Protein AF-A0A956ZSK6-F1 (afdb_monomer_lite)

Structure (mmCIF, N/CA/C/O backbone):
data_AF-A0A956ZSK6-F1
#
_entry.id   AF-A0A956ZSK6-F1
#
loop_
_atom_site.group_PDB
_atom_site.id
_atom_site.type_symbol
_atom_site.label_atom_id
_atom_site.label_alt_id
_atom_site.label_comp_id
_atom_site.label_asym_id
_atom_site.label_entity_id
_atom_site.label_seq_id
_atom_site.pdbx_PDB_ins_code
_atom_site.Cartn_x
_atom_site.Cartn_y
_atom_site.Cartn_z
_atom_site.occupancy
_atom_site.B_iso_or_equiv
_atom_site.auth_seq_id
_atom_site.auth_comp_id
_atom_site.auth_asym_id
_atom_site.auth_atom_id
_atom_site.pdbx_PDB_model_num
ATOM 1 N N . MET A 1 1 ? -21.007 -4.095 4.376 1.00 46.09 1 MET A N 1
ATOM 2 C CA . MET A 1 1 ? -19.934 -5.036 4.744 1.00 46.09 1 MET A CA 1
ATOM 3 C C . MET A 1 1 ? -18.658 -4.260 4.517 1.00 46.09 1 MET A C 1
ATOM 5 O O . MET A 1 1 ? -18.627 -3.547 3.526 1.00 46.09 1 MET A O 1
ATOM 9 N N . SER A 1 2 ? -17.728 -4.250 5.466 1.00 58.22 2 SER A N 1
ATOM 10 C CA . SER A 1 2 ? -16.430 -3.616 5.225 1.00 58.22 2 SER A CA 1
ATOM 11 C C . SER A 1 2 ? -15.690 -4.496 4.225 1.00 58.22 2 SER A C 1
ATOM 13 O O . SER A 1 2 ? -15.622 -5.701 4.458 1.00 58.22 2 SER A O 1
ATOM 15 N N . GLU A 1 3 ? -15.251 -3.926 3.108 1.00 74.19 3 GLU A N 1
ATOM 16 C CA . GLU A 1 3 ? -14.358 -4.608 2.168 1.00 74.19 3 GLU A CA 1
ATOM 17 C C . GLU A 1 3 ? -13.053 -4.915 2.903 1.00 74.19 3 GLU A C 1
ATOM 19 O O . GLU A 1 3 ? -12.548 -4.067 3.646 1.00 74.19 3 GLU A O 1
ATOM 24 N N . SER A 1 4 ? -12.553 -6.142 2.770 1.00 87.25 4 SER A N 1
ATOM 25 C CA . SER A 1 4 ? -11.259 -6.500 3.349 1.00 87.25 4 SER A CA 1
ATOM 26 C C . SER A 1 4 ? -10.135 -5.793 2.595 1.00 87.25 4 SER A C 1
ATOM 28 O O . SER A 1 4 ? -10.240 -5.556 1.393 1.00 87.25 4 SER A O 1
ATOM 30 N N . LEU A 1 5 ? -9.020 -5.518 3.273 1.00 89.31 5 LEU A N 1
ATOM 31 C CA . LEU A 1 5 ? -7.831 -4.892 2.686 1.00 89.31 5 LEU A CA 1
ATOM 32 C C . LEU A 1 5 ? -7.402 -5.576 1.381 1.00 89.31 5 LEU A C 1
ATOM 34 O O . LEU A 1 5 ? -7.081 -4.910 0.402 1.00 89.31 5 LEU A O 1
ATOM 38 N N . ARG A 1 6 ? -7.464 -6.911 1.349 1.00 91.38 6 ARG A N 1
ATOM 39 C CA . ARG A 1 6 ? -7.175 -7.699 0.150 1.00 91.38 6 ARG A CA 1
ATOM 40 C C . ARG A 1 6 ? -8.088 -7.353 -1.026 1.00 91.38 6 ARG A C 1
ATOM 42 O O . ARG A 1 6 ? -7.577 -7.172 -2.121 1.00 91.38 6 ARG A O 1
ATOM 49 N N . GLU A 1 7 ? -9.397 -7.246 -0.806 1.00 92.44 7 GLU A N 1
ATOM 50 C CA . GLU A 1 7 ? -10.357 -6.932 -1.874 1.00 92.44 7 GLU A CA 1
ATOM 51 C C . GLU A 1 7 ? -10.100 -5.533 -2.448 1.00 92.44 7 GLU A C 1
ATOM 53 O O . GLU A 1 7 ? -10.178 -5.337 -3.658 1.00 92.44 7 GLU A O 1
ATOM 58 N N . ILE A 1 8 ? -9.736 -4.576 -1.587 1.00 93.44 8 ILE A N 1
ATOM 59 C CA . ILE A 1 8 ? -9.376 -3.213 -1.996 1.00 93.44 8 ILE A CA 1
ATOM 60 C C . ILE A 1 8 ? -8.119 -3.237 -2.874 1.00 93.44 8 ILE A C 1
ATOM 62 O O . ILE A 1 8 ? -8.111 -2.643 -3.948 1.00 93.44 8 ILE A O 1
ATOM 66 N N . VAL A 1 9 ? -7.075 -3.953 -2.449 1.00 94.25 9 VAL A N 1
ATOM 67 C CA . VAL A 1 9 ? -5.827 -4.082 -3.217 1.00 94.25 9 VAL A CA 1
ATOM 68 C C . VAL A 1 9 ? -6.060 -4.806 -4.545 1.00 94.25 9 VAL A C 1
ATOM 70 O O . VAL A 1 9 ? -5.620 -4.314 -5.578 1.00 94.25 9 VAL A O 1
ATOM 73 N N . GLU A 1 10 ? -6.792 -5.924 -4.545 1.00 94.75 10 GLU A N 1
ATOM 74 C CA . GLU A 1 10 ? -7.160 -6.665 -5.762 1.00 94.75 10 GLU A CA 1
ATOM 75 C C . GLU A 1 10 ? -7.941 -5.786 -6.747 1.00 94.75 10 GLU A C 1
ATOM 77 O O . GLU A 1 10 ? -7.781 -5.929 -7.957 1.00 94.75 10 GLU A O 1
ATOM 82 N N . HIS A 1 11 ? -8.772 -4.868 -6.246 1.00 95.12 11 HIS A N 1
ATOM 83 C CA . HIS A 1 11 ? -9.507 -3.928 -7.083 1.00 95.12 11 HIS A CA 1
ATOM 84 C C . HIS A 1 11 ? -8.611 -2.835 -7.676 1.00 95.12 11 HIS A C 1
ATOM 86 O O . HIS A 1 11 ? -8.722 -2.548 -8.866 1.00 95.12 11 HIS A O 1
ATOM 92 N N . VAL A 1 12 ? -7.736 -2.237 -6.864 1.00 95.88 12 VAL A N 1
ATOM 93 C CA . VAL A 1 12 ? -6.852 -1.140 -7.290 1.00 95.88 12 VAL A CA 1
ATOM 94 C C . VAL A 1 12 ? -5.790 -1.627 -8.275 1.00 95.88 12 VAL A C 1
ATOM 96 O O . VAL A 1 12 ? -5.570 -0.986 -9.294 1.00 95.88 12 VAL A O 1
ATOM 99 N N . PHE A 1 13 ? -5.190 -2.790 -8.016 1.00 95.06 13 PHE A N 1
ATOM 100 C CA . PHE A 1 13 ? -4.136 -3.370 -8.854 1.00 95.06 13 PHE A CA 1
ATOM 101 C C . PHE A 1 13 ? -4.674 -4.309 -9.943 1.00 95.06 13 PHE A C 1
ATOM 103 O O . PHE A 1 13 ? -3.922 -5.094 -10.517 1.00 95.06 13 PHE A O 1
ATOM 110 N N . ALA A 1 14 ? -5.979 -4.279 -10.234 1.00 94.81 14 ALA A N 1
ATOM 111 C CA . ALA A 1 14 ? -6.609 -5.237 -11.142 1.00 94.81 14 ALA A CA 1
ATOM 112 C C . ALA A 1 14 ? -5.971 -5.253 -12.542 1.00 94.81 14 ALA A C 1
ATOM 114 O O . ALA A 1 14 ? -5.882 -6.313 -13.162 1.00 94.81 14 ALA A O 1
ATOM 115 N N . GLU A 1 15 ? -5.538 -4.092 -13.040 1.00 93.19 15 GLU A N 1
ATOM 116 C CA . GLU A 1 15 ? -4.896 -3.969 -14.352 1.00 93.19 15 GLU A CA 1
ATOM 117 C C . GLU A 1 15 ? -3.478 -4.549 -14.340 1.00 93.19 15 GLU A C 1
ATOM 119 O O . GLU A 1 15 ? -3.164 -5.372 -15.198 1.00 93.19 15 GLU A O 1
ATOM 124 N N . GLN A 1 16 ? -2.667 -4.215 -13.332 1.00 93.56 16 GLN A N 1
ATOM 125 C CA . GLN A 1 16 ? -1.291 -4.708 -13.195 1.00 93.56 16 GLN A CA 1
ATOM 126 C C . GLN A 1 16 ? -1.256 -6.217 -12.918 1.00 93.56 16 GLN A C 1
ATOM 128 O O . GLN A 1 16 ? -0.461 -6.945 -13.503 1.00 93.56 16 GLN A O 1
ATOM 133 N N . ILE A 1 17 ? -2.185 -6.722 -12.100 1.00 94.00 17 ILE A N 1
ATOM 134 C CA . ILE A 1 17 ? -2.344 -8.163 -11.859 1.00 94.00 17 ILE A CA 1
ATOM 135 C C . ILE A 1 17 ? -2.747 -8.884 -13.150 1.00 94.00 17 ILE A C 1
ATOM 137 O O . ILE A 1 17 ? -2.263 -9.977 -13.432 1.00 94.00 17 ILE A O 1
ATOM 141 N N . ALA A 1 18 ? -3.634 -8.295 -13.959 1.00 93.81 18 ALA A N 1
ATOM 142 C CA . ALA A 1 18 ? -4.026 -8.889 -15.237 1.00 93.81 18 ALA A CA 1
ATOM 143 C C . ALA A 1 18 ? -2.895 -8.863 -16.282 1.00 93.81 18 ALA A C 1
ATOM 145 O O . ALA A 1 18 ? -2.898 -9.701 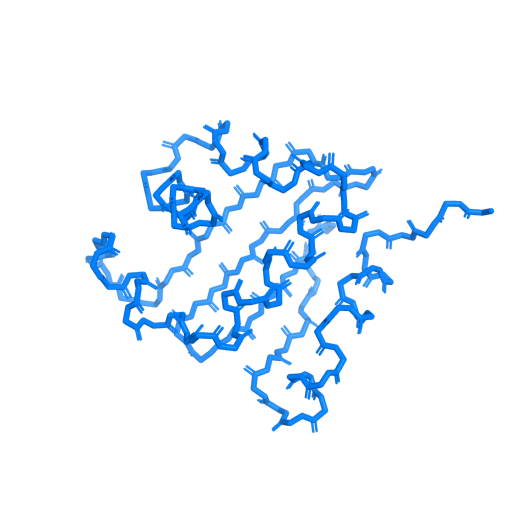-17.189 1.00 93.81 18 ALA A O 1
ATOM 146 N N . ALA A 1 19 ? -1.969 -7.911 -16.164 1.00 92.81 19 ALA A N 1
ATOM 147 C CA . ALA A 1 19 ? -0.778 -7.788 -16.995 1.00 92.81 19 ALA A CA 1
ATOM 148 C C . ALA A 1 19 ? 0.394 -8.679 -16.537 1.00 92.81 19 ALA A C 1
ATOM 150 O O . ALA A 1 19 ? 1.330 -8.850 -17.314 1.00 92.81 19 ALA A O 1
ATOM 151 N N . ASP A 1 20 ? 0.286 -9.322 -15.365 1.00 90.31 20 ASP A N 1
ATOM 152 C CA . ASP A 1 20 ? 1.353 -10.103 -14.708 1.00 90.31 20 ASP A CA 1
ATOM 153 C C . ASP A 1 20 ? 2.516 -9.232 -14.179 1.00 90.31 20 ASP A C 1
ATOM 155 O O . ASP A 1 20 ? 3.573 -9.760 -13.853 1.00 90.31 20 ASP A O 1
ATOM 159 N N . ASP A 1 21 ? 2.310 -7.913 -14.053 1.00 92.19 21 ASP A N 1
ATOM 160 C CA . ASP A 1 21 ? 3.305 -6.961 -13.524 1.00 92.19 21 ASP A CA 1
ATOM 161 C C . ASP A 1 21 ? 3.315 -6.929 -11.982 1.00 92.19 21 ASP A C 1
ATOM 163 O O . ASP A 1 21 ? 4.301 -6.558 -11.351 1.00 92.19 21 ASP A O 1
ATOM 167 N N . ILE A 1 22 ? 2.194 -7.307 -11.354 1.00 94.06 22 ILE A N 1
ATOM 168 C CA . ILE A 1 22 ? 2.045 -7.354 -9.895 1.00 94.06 22 ILE A CA 1
ATOM 169 C C . ILE A 1 22 ? 1.456 -8.695 -9.467 1.00 94.06 22 ILE A C 1
ATOM 171 O O . ILE A 1 22 ? 0.396 -9.110 -9.939 1.00 94.06 22 ILE A O 1
ATOM 175 N N . GLU A 1 23 ? 2.088 -9.329 -8.483 1.00 95.19 23 GLU A N 1
ATOM 176 C CA . GLU A 1 23 ? 1.566 -10.503 -7.788 1.00 95.19 23 GLU A CA 1
ATOM 177 C C . GLU A 1 23 ? 1.103 -10.140 -6.367 1.00 95.19 23 GLU A C 1
ATOM 179 O O . GLU A 1 23 ? 1.707 -9.322 -5.670 1.00 95.19 23 GLU A O 1
ATOM 184 N N . LEU A 1 24 ? 0.023 -10.782 -5.906 1.00 94.56 24 LEU A N 1
ATOM 185 C CA . LEU A 1 24 ? -0.443 -10.664 -4.526 1.00 94.56 24 LEU A CA 1
ATOM 186 C C . LEU A 1 24 ? -0.123 -11.918 -3.714 1.00 94.56 24 LEU A C 1
ATOM 188 O O . LEU A 1 24 ? -0.744 -12.973 -3.882 1.00 94.56 24 LEU A O 1
ATOM 192 N N . GLY A 1 25 ? 0.783 -11.767 -2.754 1.00 93.00 25 GLY A N 1
ATOM 193 C CA . GLY A 1 25 ? 1.094 -12.771 -1.746 1.00 93.00 25 GLY A CA 1
ATOM 194 C C . GLY A 1 25 ? 0.306 -12.559 -0.454 1.00 93.00 25 GLY A C 1
ATOM 195 O O . GLY A 1 25 ? -0.151 -11.463 -0.138 1.00 93.00 25 GLY A O 1
ATOM 196 N N . SER A 1 26 ? 0.153 -13.613 0.341 1.00 90.75 26 SER A N 1
ATOM 197 C CA . SER A 1 26 ? -0.227 -13.460 1.744 1.00 90.75 26 SER A CA 1
ATOM 198 C C . SER A 1 26 ? 0.551 -14.451 2.586 1.00 90.75 26 SER A C 1
ATOM 200 O O . SER A 1 26 ? 0.493 -15.655 2.332 1.00 90.75 26 SER A O 1
ATOM 202 N N . ASP A 1 27 ? 1.261 -13.937 3.583 1.00 86.44 27 ASP A N 1
ATOM 203 C CA . ASP A 1 27 ? 2.031 -14.731 4.530 1.00 86.44 27 ASP A CA 1
ATOM 204 C C . ASP A 1 27 ? 1.788 -14.214 5.947 1.00 86.44 27 ASP A C 1
ATOM 206 O O . ASP A 1 27 ? 1.597 -13.024 6.156 1.00 86.44 27 ASP A O 1
ATOM 210 N N . ALA A 1 28 ? 1.700 -15.118 6.924 1.00 83.38 28 ALA A N 1
ATOM 211 C CA . ALA A 1 28 ? 1.538 -14.788 8.347 1.00 83.38 28 ALA A CA 1
ATOM 212 C C . ALA A 1 28 ? 0.410 -13.786 8.731 1.00 83.38 28 ALA A C 1
ATOM 214 O O . ALA A 1 28 ? 0.404 -13.270 9.848 1.00 83.38 28 ALA A O 1
ATOM 215 N N . GLY A 1 29 ? -0.595 -13.570 7.871 1.00 83.00 29 GLY A N 1
ATOM 216 C CA . GLY A 1 29 ? -1.664 -12.580 8.092 1.00 83.00 29 GLY A CA 1
ATOM 217 C C . GLY A 1 29 ? -1.357 -11.182 7.544 1.00 83.00 29 GLY A C 1
ATOM 218 O O . GLY A 1 29 ? -2.101 -10.242 7.819 1.00 83.00 29 GLY A O 1
ATOM 219 N N . GLU A 1 30 ? -0.289 -11.059 6.768 1.00 92.19 30 GLU A N 1
ATOM 220 C CA . GLU A 1 30 ? 0.117 -9.875 6.023 1.00 92.19 30 GLU A CA 1
ATOM 221 C C . GLU A 1 30 ? -0.247 -10.059 4.544 1.00 92.19 30 GLU A C 1
ATOM 223 O O . GLU A 1 30 ? -0.354 -11.181 4.029 1.00 92.19 30 GLU A O 1
ATOM 228 N N . LEU A 1 31 ? -0.500 -8.945 3.866 1.00 94.75 31 LEU A N 1
ATOM 229 C CA . LEU A 1 31 ? -0.753 -8.887 2.434 1.00 94.75 31 LEU A CA 1
ATOM 230 C C . LEU A 1 31 ? 0.490 -8.321 1.755 1.00 94.75 31 LEU A C 1
ATOM 232 O O . LEU A 1 31 ? 0.997 -7.282 2.161 1.00 94.75 31 LEU A O 1
ATOM 236 N N . HIS A 1 32 ? 0.978 -9.010 0.735 1.00 95.31 32 HIS A N 1
ATOM 237 C CA . HIS A 1 32 ? 2.196 -8.657 0.022 1.00 95.31 32 HIS A CA 1
ATOM 238 C C . HIS A 1 32 ? 1.810 -8.244 -1.392 1.00 95.31 32 HIS A C 1
ATOM 240 O O . HIS A 1 32 ? 1.166 -9.018 -2.096 1.00 95.31 32 HIS A O 1
ATOM 246 N N . ILE A 1 33 ? 2.193 -7.037 -1.789 1.00 95.31 33 ILE A N 1
ATOM 247 C CA . ILE A 1 33 ? 2.108 -6.546 -3.163 1.00 95.31 33 ILE A CA 1
ATOM 248 C C . ILE A 1 33 ? 3.518 -6.653 -3.727 1.00 95.31 33 ILE A C 1
ATOM 250 O O . ILE A 1 33 ? 4.418 -5.981 -3.229 1.00 95.31 33 ILE A O 1
ATOM 254 N N . ILE A 1 34 ? 3.717 -7.547 -4.687 1.00 94.56 34 ILE A N 1
ATOM 255 C CA . ILE A 1 34 ? 5.028 -7.933 -5.207 1.00 94.56 34 ILE A CA 1
ATOM 256 C C . ILE A 1 34 ? 5.116 -7.421 -6.643 1.00 94.56 34 ILE A C 1
ATOM 258 O O . ILE A 1 34 ? 4.335 -7.861 -7.483 1.00 94.56 34 ILE A O 1
ATOM 262 N N . GLY A 1 35 ? 6.025 -6.483 -6.898 1.00 92.19 35 GLY A N 1
ATOM 263 C CA . GLY A 1 35 ? 6.435 -6.085 -8.247 1.00 92.19 35 GLY A CA 1
ATOM 264 C C . GLY A 1 35 ? 7.757 -6.739 -8.640 1.00 92.19 35 GLY A C 1
ATOM 265 O O . GLY A 1 35 ? 8.251 -7.611 -7.926 1.00 92.19 35 GLY A O 1
ATOM 266 N N . ASP A 1 36 ? 8.344 -6.298 -9.756 1.00 88.69 36 ASP A N 1
ATOM 267 C CA . ASP A 1 36 ? 9.576 -6.880 -10.306 1.00 88.69 36 ASP A CA 1
ATOM 268 C C . ASP A 1 36 ? 10.746 -6.916 -9.309 1.00 88.69 36 ASP A C 1
ATOM 270 O O . ASP A 1 36 ? 11.366 -7.961 -9.125 1.00 88.69 36 ASP A O 1
ATOM 274 N N . GLU A 1 37 ? 11.048 -5.783 -8.668 1.00 90.50 37 GLU A N 1
ATOM 275 C CA . GLU A 1 37 ? 12.227 -5.616 -7.792 1.00 90.50 37 GLU A CA 1
ATOM 276 C C . GLU A 1 37 ? 11.864 -5.038 -6.413 1.00 90.50 37 GLU A C 1
ATOM 278 O O . GLU A 1 37 ? 12.727 -4.615 -5.636 1.00 90.50 37 GLU A O 1
ATOM 283 N N . TRP A 1 38 ? 10.569 -4.990 -6.095 1.00 91.75 38 TRP A N 1
ATOM 284 C CA . TRP A 1 38 ? 10.061 -4.432 -4.849 1.00 91.75 38 TRP A CA 1
ATOM 285 C C . TRP A 1 38 ? 8.882 -5.231 -4.303 1.00 91.75 38 TRP A C 1
ATOM 287 O O . TRP A 1 38 ? 8.124 -5.877 -5.020 1.00 91.75 38 TRP A O 1
ATOM 297 N N . THR A 1 39 ? 8.707 -5.183 -2.988 1.00 93.75 39 THR A N 1
ATOM 298 C CA . THR A 1 39 ? 7.570 -5.781 -2.294 1.00 93.75 39 THR A CA 1
ATOM 299 C C . THR A 1 39 ? 7.066 -4.827 -1.223 1.00 93.75 39 THR A C 1
ATOM 301 O O . THR A 1 39 ? 7.799 -4.469 -0.301 1.00 93.75 39 THR A O 1
ATOM 304 N N . LEU A 1 40 ? 5.794 -4.442 -1.310 1.00 94.31 40 LEU A N 1
ATOM 305 C CA . LEU A 1 40 ? 5.100 -3.707 -0.259 1.00 94.31 40 LEU A CA 1
ATOM 306 C C . LEU A 1 40 ? 4.293 -4.680 0.599 1.00 94.31 40 LEU A C 1
ATOM 308 O O . LEU A 1 40 ? 3.334 -5.302 0.145 1.00 94.31 40 LEU A O 1
ATOM 312 N N . VAL A 1 41 ? 4.674 -4.783 1.864 1.00 95.12 41 VAL A N 1
ATOM 313 C CA . VAL A 1 41 ? 3.968 -5.563 2.876 1.00 95.12 41 VAL A CA 1
ATOM 314 C C . VAL A 1 41 ? 2.986 -4.655 3.600 1.00 95.12 41 VAL A C 1
ATOM 316 O O . VAL A 1 41 ? 3.350 -3.576 4.068 1.00 95.12 41 VAL A O 1
ATOM 319 N N . LEU A 1 42 ? 1.742 -5.106 3.706 1.00 94.62 42 LEU A N 1
ATOM 320 C CA . LEU A 1 42 ? 0.646 -4.451 4.400 1.00 94.62 42 LEU A CA 1
ATOM 321 C C . LEU A 1 42 ? 0.164 -5.355 5.538 1.00 94.62 42 LEU A C 1
ATOM 323 O O . LEU A 1 42 ? -0.283 -6.480 5.303 1.00 94.62 42 LEU A O 1
ATOM 327 N N . SER A 1 43 ? 0.218 -4.862 6.772 1.00 93.19 43 SER A N 1
ATOM 328 C CA . SER A 1 43 ? -0.135 -5.642 7.961 1.00 93.19 43 SER A CA 1
ATOM 329 C C . SER A 1 43 ? -1.354 -5.048 8.671 1.00 93.19 43 SER A C 1
ATOM 331 O O . SER A 1 43 ? -1.387 -3.864 9.027 1.00 93.19 43 SER A O 1
ATOM 333 N N . GLY A 1 44 ? -2.339 -5.907 8.944 1.00 87.19 44 GLY A N 1
ATOM 334 C CA . GLY A 1 44 ? -3.575 -5.570 9.655 1.00 87.19 44 GLY A CA 1
ATOM 335 C C . GLY A 1 44 ? -4.788 -5.376 8.741 1.00 87.19 44 GLY A C 1
ATOM 336 O O . GLY A 1 44 ? -4.664 -4.984 7.588 1.00 87.19 44 GLY A O 1
ATOM 337 N N . ASP A 1 45 ? -5.975 -5.647 9.284 1.00 84.50 45 ASP A N 1
ATOM 338 C CA . ASP A 1 45 ? -7.268 -5.364 8.653 1.00 84.50 45 ASP A CA 1
ATOM 339 C C . ASP A 1 45 ? -8.193 -4.728 9.716 1.00 84.50 45 ASP A C 1
ATOM 341 O O . ASP A 1 45 ? -8.674 -5.437 10.610 1.00 84.50 45 ASP A O 1
ATOM 345 N N . PRO A 1 46 ? -8.380 -3.389 9.722 1.00 84.75 46 PRO A N 1
ATOM 346 C CA . PRO A 1 46 ? -7.835 -2.398 8.779 1.00 84.75 46 PRO A CA 1
ATOM 347 C C . PRO A 1 46 ? -6.307 -2.233 8.880 1.00 84.75 46 PRO A C 1
ATOM 349 O O . PRO A 1 46 ? -5.715 -2.635 9.880 1.00 84.75 46 PRO A O 1
ATOM 352 N N . LEU A 1 47 ? -5.690 -1.615 7.864 1.00 90.62 47 LEU A N 1
ATOM 353 C CA . LEU A 1 47 ? -4.239 -1.404 7.774 1.00 90.62 47 LEU A CA 1
ATOM 354 C C . LEU A 1 47 ? -3.674 -0.727 9.036 1.00 90.62 47 LEU A C 1
ATOM 356 O O . LEU A 1 47 ? -4.167 0.318 9.464 1.00 90.62 47 LEU A O 1
ATOM 360 N N . VAL A 1 48 ? -2.629 -1.324 9.618 1.00 90.12 48 VAL A N 1
ATOM 361 C CA . VAL A 1 48 ? -1.951 -0.832 10.832 1.00 90.12 48 VAL A CA 1
ATOM 362 C C . VAL A 1 48 ? -0.504 -0.443 10.553 1.00 90.12 48 VAL A C 1
ATOM 364 O O . VAL A 1 48 ? -0.019 0.550 11.095 1.00 90.12 48 VAL A O 1
ATOM 367 N N . SER A 1 49 ? 0.194 -1.226 9.736 1.00 93.12 49 SER A N 1
ATOM 368 C CA . SER A 1 49 ? 1.592 -0.990 9.386 1.00 93.12 49 SER A CA 1
ATOM 369 C C . SER A 1 49 ? 1.869 -1.388 7.950 1.00 93.12 49 SER A C 1
ATOM 371 O O . SER A 1 49 ? 1.200 -2.256 7.396 1.00 93.12 49 SER A O 1
ATOM 373 N N . SER A 1 50 ? 2.892 -0.772 7.373 1.00 93.88 50 SER A N 1
ATOM 374 C CA . SER A 1 50 ? 3.380 -1.092 6.040 1.00 93.88 50 SER A CA 1
ATOM 375 C C . SER A 1 50 ? 4.902 -1.078 6.015 1.00 93.88 50 SER A C 1
ATOM 377 O O . SER A 1 50 ? 5.528 -0.291 6.731 1.00 93.88 50 SER A O 1
ATOM 379 N N . MET A 1 51 ? 5.489 -1.922 5.178 1.00 93.56 51 MET A N 1
ATOM 380 C CA . MET A 1 51 ? 6.931 -2.016 4.986 1.00 93.56 51 MET A CA 1
ATOM 381 C C . MET A 1 51 ? 7.237 -2.223 3.509 1.00 93.56 51 MET A C 1
ATOM 383 O O . MET A 1 51 ? 6.667 -3.112 2.887 1.00 93.56 51 MET A O 1
ATOM 387 N N . LEU A 1 52 ? 8.144 -1.417 2.965 1.00 92.31 52 LEU A N 1
ATOM 388 C CA . LEU A 1 52 ? 8.677 -1.604 1.622 1.00 92.31 52 LEU A CA 1
ATOM 389 C C . LEU A 1 52 ? 10.005 -2.360 1.715 1.00 92.31 52 LEU A C 1
ATOM 391 O O . LEU A 1 52 ? 10.887 -1.980 2.486 1.00 92.31 52 LEU A O 1
ATOM 395 N N . ALA A 1 53 ? 10.139 -3.411 0.919 1.00 89.94 53 ALA A N 1
ATOM 396 C CA . ALA A 1 53 ? 11.393 -4.092 0.644 1.00 89.94 53 ALA A CA 1
ATOM 397 C C . ALA A 1 53 ? 11.728 -3.921 -0.840 1.00 89.94 53 ALA A C 1
ATOM 399 O O . ALA A 1 53 ? 10.830 -3.936 -1.678 1.00 89.94 53 ALA A O 1
ATOM 400 N N . VAL A 1 54 ? 13.009 -3.761 -1.151 1.00 89.00 54 VAL A N 1
ATOM 401 C CA . VAL A 1 54 ? 13.546 -3.799 -2.516 1.00 89.00 54 VAL A CA 1
ATOM 402 C C . VAL A 1 54 ? 14.627 -4.871 -2.552 1.00 89.00 54 VAL A C 1
ATOM 404 O O . VAL A 1 54 ? 15.282 -5.098 -1.533 1.00 89.00 54 VAL A O 1
ATOM 407 N N . ASP A 1 55 ? 14.782 -5.550 -3.684 1.00 82.19 55 ASP A N 1
ATOM 408 C CA . ASP A 1 55 ? 15.719 -6.677 -3.799 1.00 82.19 55 ASP A CA 1
ATOM 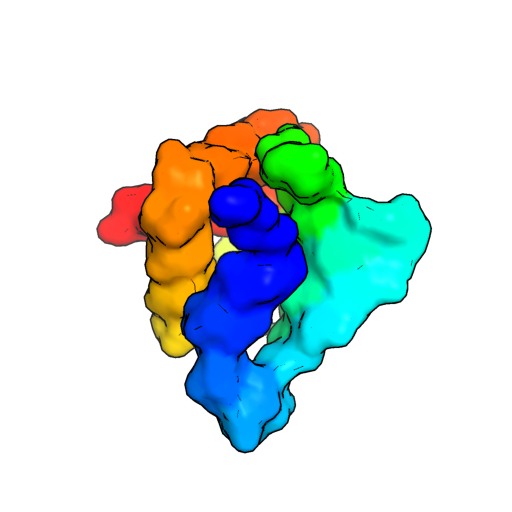409 C C . ASP A 1 55 ? 17.199 -6.250 -3.736 1.00 82.19 55 ASP A C 1
ATOM 411 O O . ASP A 1 55 ? 18.067 -7.073 -3.434 1.00 82.19 55 ASP A O 1
ATOM 415 N N . ASP A 1 56 ? 17.503 -4.969 -3.967 1.00 69.00 56 ASP A N 1
ATOM 416 C CA . ASP A 1 56 ? 18.872 -4.451 -3.925 1.00 69.00 56 ASP A CA 1
ATOM 417 C C . ASP A 1 56 ? 19.366 -4.216 -2.478 1.00 69.00 56 ASP A C 1
ATOM 419 O O . ASP A 1 56 ? 18.704 -3.572 -1.657 1.00 69.00 56 ASP A O 1
ATOM 423 N N . GLU A 1 57 ? 20.548 -4.757 -2.149 1.00 56.91 57 GLU A N 1
ATOM 424 C CA . GLU A 1 57 ? 21.120 -4.784 -0.788 1.00 56.91 57 GLU A CA 1
ATOM 425 C C . GLU A 1 57 ? 21.447 -3.383 -0.225 1.00 56.91 57 GLU A C 1
ATOM 427 O O . GLU A 1 57 ? 21.571 -3.223 0.994 1.00 56.91 57 GLU A O 1
ATOM 432 N N . GLU A 1 58 ? 21.561 -2.366 -1.087 1.00 60.28 58 GLU A N 1
ATOM 433 C CA . GLU A 1 58 ? 21.786 -0.961 -0.729 1.00 60.28 58 GLU A CA 1
ATOM 434 C C . GLU A 1 58 ? 20.606 -0.093 -1.206 1.00 60.28 58 GLU A C 1
ATOM 436 O O . GLU A 1 58 ? 20.758 0.825 -2.006 1.00 60.28 58 GLU A O 1
ATOM 441 N N . GLY A 1 59 ? 19.394 -0.406 -0.740 1.00 60.19 59 GLY A N 1
ATOM 442 C CA . GLY A 1 59 ? 18.186 0.352 -1.069 1.00 60.19 59 GLY A CA 1
ATOM 443 C C . GLY A 1 59 ? 18.232 1.807 -0.579 1.00 60.19 59 GLY A C 1
ATOM 444 O O . GLY A 1 59 ? 17.787 2.128 0.525 1.00 60.19 59 GLY A O 1
ATOM 445 N N . ASP A 1 60 ? 18.748 2.708 -1.410 1.00 72.50 60 ASP A N 1
ATOM 446 C CA . ASP A 1 60 ? 18.573 4.149 -1.267 1.00 72.50 60 ASP A CA 1
ATOM 447 C C . ASP A 1 60 ? 17.249 4.597 -1.911 1.00 72.50 60 ASP A C 1
ATOM 449 O O . ASP A 1 60 ? 16.644 3.912 -2.734 1.00 72.50 60 ASP A O 1
ATOM 453 N N . LEU A 1 61 ? 16.764 5.783 -1.536 1.00 73.81 61 LEU A N 1
ATOM 454 C CA . LEU A 1 61 ? 15.490 6.311 -2.046 1.00 73.81 61 LEU A CA 1
ATOM 455 C C . LEU A 1 61 ? 15.480 6.573 -3.553 1.00 73.81 61 LEU A C 1
ATOM 457 O O . LEU A 1 61 ? 14.410 6.605 -4.150 1.00 73.81 61 LEU A O 1
ATOM 461 N N . GLU A 1 62 ? 16.651 6.777 -4.150 1.00 76.88 62 GLU A N 1
ATOM 462 C CA . GLU A 1 62 ? 16.791 6.893 -5.602 1.00 76.88 62 GLU A CA 1
ATOM 463 C C . GLU A 1 62 ? 16.428 5.561 -6.270 1.00 76.88 62 GLU A C 1
ATOM 465 O O . GLU A 1 62 ? 15.581 5.553 -7.159 1.00 76.88 62 GLU A O 1
ATOM 470 N N . THR A 1 63 ? 16.922 4.440 -5.734 1.00 76.56 63 THR A N 1
ATOM 471 C CA . THR A 1 63 ? 16.587 3.089 -6.198 1.00 76.56 63 THR A CA 1
ATOM 472 C C . THR A 1 63 ? 15.087 2.821 -6.125 1.00 76.56 63 THR A C 1
ATOM 474 O O . THR A 1 63 ? 14.523 2.285 -7.065 1.00 76.56 63 THR A O 1
ATOM 477 N N . VAL A 1 64 ? 14.404 3.257 -5.058 1.00 77.69 64 VAL A N 1
ATOM 478 C CA . VAL A 1 64 ? 12.940 3.098 -4.919 1.00 77.69 64 VAL A CA 1
ATOM 479 C C . VAL A 1 64 ? 12.171 3.734 -6.078 1.00 77.69 64 VAL A C 1
ATOM 481 O O . VAL A 1 64 ? 11.190 3.168 -6.546 1.00 77.69 64 VAL A O 1
ATOM 484 N N . ILE A 1 65 ? 12.607 4.908 -6.536 1.00 76.69 65 ILE A N 1
ATOM 485 C CA . ILE A 1 65 ? 11.970 5.615 -7.655 1.00 76.69 65 ILE A CA 1
ATOM 486 C C . ILE A 1 65 ? 12.277 4.915 -8.984 1.00 76.69 65 ILE A C 1
ATOM 488 O O . ILE A 1 65 ? 11.473 4.983 -9.906 1.00 76.69 65 ILE A O 1
ATOM 492 N N . GLU A 1 66 ? 13.438 4.272 -9.097 1.00 81.38 66 GLU A N 1
ATOM 493 C CA . GLU A 1 66 ? 13.834 3.554 -10.310 1.00 81.38 66 GLU A CA 1
ATOM 494 C C . GLU A 1 66 ? 13.143 2.191 -10.446 1.00 81.38 66 GLU A C 1
ATOM 496 O O . GLU A 1 66 ? 12.821 1.802 -11.566 1.00 81.38 66 GLU A O 1
ATOM 501 N N . VAL A 1 67 ? 12.896 1.489 -9.333 1.00 85.44 67 VAL A N 1
ATOM 502 C CA . VAL A 1 67 ? 12.309 0.134 -9.339 1.00 85.44 67 VAL A CA 1
ATOM 503 C C . VAL A 1 67 ? 10.783 0.119 -9.272 1.00 85.44 67 VAL A C 1
ATOM 505 O O . VAL A 1 67 ? 10.167 -0.855 -9.696 1.00 85.44 67 VAL A O 1
ATOM 508 N N . ILE A 1 68 ? 10.159 1.165 -8.719 1.00 88.50 68 ILE A N 1
ATOM 509 C CA . ILE A 1 68 ? 8.701 1.318 -8.739 1.00 88.50 68 ILE A CA 1
ATOM 510 C C . ILE A 1 68 ? 8.354 2.224 -9.917 1.00 88.50 68 ILE A C 1
ATOM 512 O O . ILE A 1 68 ? 8.578 3.434 -9.870 1.00 88.50 68 ILE A O 1
ATOM 516 N N . ASP A 1 69 ? 7.802 1.637 -10.971 1.00 87.50 69 ASP A N 1
ATOM 517 C CA . ASP A 1 69 ? 7.403 2.361 -12.171 1.00 87.50 69 ASP A CA 1
ATOM 518 C C . ASP A 1 69 ? 6.240 3.346 -11.917 1.00 87.50 69 ASP A C 1
ATOM 520 O O . ASP A 1 69 ? 5.562 3.337 -10.883 1.00 87.50 69 ASP A O 1
ATOM 524 N N . GLU A 1 70 ? 6.001 4.240 -12.881 1.00 88.94 70 GLU A N 1
ATOM 525 C CA . GLU A 1 70 ? 4.972 5.281 -12.763 1.00 88.94 70 GLU A CA 1
ATOM 526 C C . GLU A 1 70 ? 3.547 4.711 -12.632 1.00 88.94 70 GLU A C 1
ATOM 528 O O . GLU A 1 70 ? 2.704 5.335 -11.981 1.00 88.94 70 GLU A O 1
ATOM 533 N N . GLU A 1 71 ? 3.266 3.545 -13.223 1.00 90.12 71 GLU A N 1
ATOM 534 C CA . GLU A 1 71 ? 1.947 2.906 -13.173 1.00 90.12 71 GLU A CA 1
ATOM 535 C C . GLU A 1 71 ? 1.709 2.294 -11.787 1.00 90.12 71 GLU A C 1
ATOM 537 O O . GLU A 1 71 ? 0.653 2.513 -11.186 1.00 90.12 71 GLU A O 1
ATOM 542 N N . ALA A 1 72 ? 2.721 1.633 -11.220 1.00 90.44 72 ALA A N 1
ATOM 543 C CA . ALA A 1 72 ? 2.709 1.153 -9.844 1.00 90.44 72 ALA A CA 1
ATOM 544 C C . ALA A 1 72 ? 2.579 2.299 -8.826 1.00 90.44 72 ALA A C 1
ATOM 546 O O . ALA A 1 72 ? 1.782 2.207 -7.888 1.00 90.44 72 ALA A O 1
ATOM 547 N N . LEU A 1 73 ? 3.295 3.415 -9.014 1.00 91.31 73 LEU A N 1
ATOM 548 C CA . LEU A 1 73 ? 3.153 4.598 -8.155 1.00 91.31 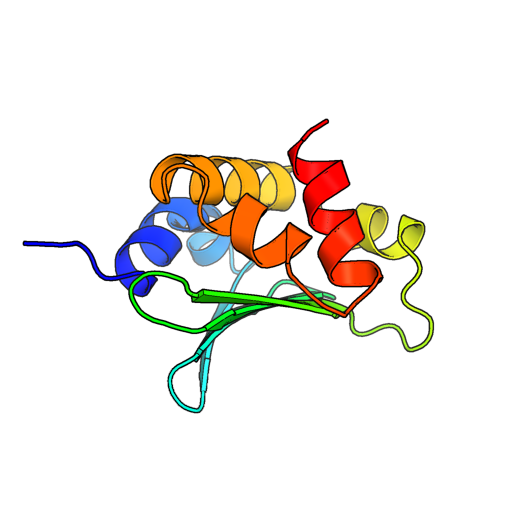73 LEU A CA 1
ATOM 549 C C . LEU A 1 73 ? 1.743 5.198 -8.225 1.00 91.31 73 LEU A C 1
ATOM 551 O O . LEU A 1 73 ? 1.201 5.613 -7.198 1.00 91.31 73 LEU A O 1
ATOM 555 N N . ALA A 1 74 ? 1.135 5.246 -9.412 1.00 92.75 74 ALA A N 1
ATOM 556 C CA . ALA A 1 74 ? -0.246 5.691 -9.565 1.00 92.75 74 ALA A CA 1
ATOM 557 C C . ALA A 1 74 ? -1.219 4.761 -8.821 1.00 92.75 74 ALA A C 1
ATOM 559 O O . ALA A 1 74 ? -2.036 5.244 -8.036 1.00 92.75 74 ALA A O 1
ATOM 560 N N . ALA A 1 75 ? -1.066 3.443 -8.971 1.00 93.62 75 ALA A N 1
ATOM 561 C CA . ALA A 1 75 ? -1.879 2.458 -8.261 1.00 93.62 75 ALA A CA 1
ATOM 562 C C . ALA A 1 75 ? -1.708 2.548 -6.732 1.00 93.62 75 ALA A C 1
ATOM 564 O O . ALA A 1 75 ? -2.683 2.461 -5.989 1.00 93.62 75 ALA A O 1
ATOM 565 N N . LEU A 1 76 ? -0.496 2.803 -6.228 1.00 94.31 76 LEU A N 1
ATOM 566 C CA . LEU A 1 76 ? -0.258 3.019 -4.795 1.00 94.31 76 LEU A CA 1
ATOM 567 C C . LEU A 1 76 ? -0.955 4.279 -4.262 1.00 94.31 76 LEU A C 1
ATOM 569 O O . LEU A 1 76 ? -1.469 4.266 -3.141 1.00 94.31 76 LEU A O 1
ATOM 573 N N . ARG A 1 77 ? -1.021 5.355 -5.056 1.00 94.62 77 ARG A N 1
ATOM 574 C CA . ARG A 1 77 ? -1.788 6.562 -4.700 1.00 94.62 77 ARG A CA 1
ATOM 575 C C . ARG A 1 77 ? -3.291 6.293 -4.690 1.00 94.62 77 ARG A C 1
ATOM 577 O O . ARG A 1 77 ? -3.981 6.734 -3.772 1.00 94.62 77 ARG A O 1
ATOM 584 N N . ASP A 1 78 ? -3.790 5.539 -5.665 1.00 95.25 78 ASP A N 1
ATOM 585 C CA . ASP A 1 78 ? -5.193 5.120 -5.698 1.00 95.25 78 ASP A CA 1
ATOM 586 C C . ASP A 1 78 ? -5.531 4.194 -4.519 1.00 95.25 78 ASP A C 1
ATOM 588 O O . ASP A 1 78 ? -6.610 4.309 -3.930 1.00 95.25 78 ASP A O 1
ATOM 592 N N . LEU A 1 79 ? -4.591 3.340 -4.103 1.00 94.75 79 LEU A N 1
ATOM 593 C CA . LEU A 1 79 ? -4.727 2.501 -2.916 1.00 94.75 79 LEU A CA 1
ATOM 594 C C . LEU A 1 79 ? -4.794 3.342 -1.639 1.00 94.75 79 LEU A C 1
ATOM 596 O O . LEU A 1 79 ? -5.673 3.106 -0.810 1.00 94.75 79 LEU A O 1
ATOM 600 N N . ASP A 1 80 ? -3.918 4.335 -1.474 1.00 95.00 80 ASP A N 1
ATOM 601 C CA . ASP A 1 80 ? -3.992 5.252 -0.332 1.00 95.00 80 ASP A CA 1
ATOM 602 C C . ASP A 1 80 ? -5.337 5.995 -0.289 1.00 95.00 80 ASP A C 1
ATOM 604 O O . ASP A 1 80 ? -5.985 6.061 0.761 1.00 95.00 80 ASP A O 1
ATOM 608 N N . ALA A 1 81 ? -5.817 6.466 -1.443 1.00 93.56 81 ALA A N 1
ATOM 609 C CA . ALA A 1 81 ? -7.120 7.108 -1.556 1.00 93.56 81 ALA A CA 1
ATOM 610 C C . ALA A 1 81 ? -8.271 6.155 -1.181 1.00 93.56 81 ALA A C 1
ATOM 612 O O . ALA A 1 81 ? -9.164 6.540 -0.418 1.00 93.56 81 ALA A O 1
ATOM 613 N N . ALA A 1 82 ? -8.237 4.903 -1.651 1.00 93.31 82 ALA A N 1
ATOM 614 C CA . ALA A 1 82 ? -9.216 3.873 -1.301 1.00 93.31 82 ALA A CA 1
ATOM 615 C C . ALA A 1 82 ? -9.188 3.537 0.201 1.00 93.31 82 ALA A C 1
ATOM 617 O O . ALA A 1 82 ? -10.232 3.326 0.823 1.00 93.31 82 ALA A O 1
ATOM 618 N N . LEU A 1 83 ? -8.002 3.575 0.811 1.00 92.06 83 LEU A N 1
ATOM 619 C CA . LEU A 1 83 ? -7.784 3.390 2.245 1.00 92.06 83 LEU A CA 1
ATOM 620 C C . LEU A 1 83 ? -7.949 4.681 3.065 1.00 92.06 83 LEU A C 1
ATOM 622 O O . LEU A 1 83 ? -7.690 4.681 4.269 1.00 92.06 83 LEU A O 1
ATOM 626 N N . SER A 1 84 ? -8.426 5.770 2.453 1.00 92.38 84 SER A N 1
ATOM 627 C CA . SER A 1 84 ? -8.669 7.059 3.116 1.00 92.38 84 SER A CA 1
ATOM 628 C C . SER A 1 84 ? -7.437 7.637 3.836 1.00 92.38 84 SER A C 1
ATOM 630 O O . SER A 1 84 ? -7.574 8.209 4.921 1.00 92.38 84 SER A O 1
ATOM 632 N N . GLY A 1 85 ? -6.243 7.485 3.257 1.00 91.62 85 GLY A N 1
ATOM 633 C CA . GLY A 1 85 ? -4.983 7.988 3.819 1.00 91.62 85 GLY A CA 1
ATOM 634 C C . GLY A 1 85 ? -4.303 7.047 4.819 1.00 91.62 85 GLY A C 1
ATOM 635 O O . GLY A 1 85 ? -3.337 7.432 5.480 1.00 91.62 85 GLY A O 1
ATOM 636 N N . ALA A 1 86 ? -4.828 5.832 5.021 1.00 93.56 86 ALA A N 1
ATOM 637 C CA . ALA A 1 86 ? -4.239 4.899 5.981 1.00 93.56 86 ALA A CA 1
ATOM 638 C C . ALA A 1 86 ? -2.892 4.330 5.506 1.00 93.56 86 ALA A C 1
ATOM 640 O O . ALA A 1 86 ? -2.079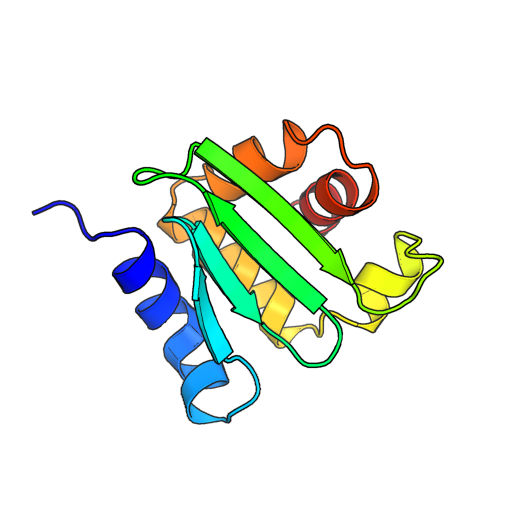 3.956 6.353 1.00 93.56 86 ALA A O 1
ATOM 641 N N . LEU A 1 87 ? -2.649 4.267 4.191 1.00 93.88 87 LEU A N 1
ATOM 642 C CA . LEU A 1 87 ? -1.380 3.786 3.648 1.00 93.88 87 LEU A CA 1
ATOM 643 C C . LEU A 1 87 ? -0.272 4.806 3.901 1.00 93.88 87 LEU A C 1
ATOM 645 O O . LEU A 1 87 ? 0.751 4.441 4.473 1.00 93.88 87 LEU A O 1
ATOM 649 N N . ASP A 1 88 ? -0.499 6.079 3.580 1.00 94.44 88 ASP A N 1
ATOM 650 C CA . ASP A 1 88 ? 0.423 7.171 3.902 1.00 94.44 88 ASP A CA 1
ATOM 651 C C . ASP A 1 88 ? 0.760 7.187 5.401 1.00 94.44 88 ASP A C 1
ATOM 653 O O . ASP A 1 88 ? 1.929 7.129 5.792 1.00 94.44 88 ASP A O 1
ATOM 657 N N . ALA A 1 89 ? -0.262 7.131 6.262 1.00 94.12 89 ALA A N 1
ATOM 658 C CA . ALA A 1 89 ? -0.064 7.103 7.707 1.00 94.12 89 ALA A CA 1
ATOM 659 C C . ALA A 1 89 ? 0.796 5.910 8.171 1.00 94.12 89 ALA A C 1
ATOM 661 O O . ALA A 1 89 ? 1.652 6.068 9.050 1.00 94.12 89 ALA A O 1
ATOM 662 N N . ALA A 1 90 ? 0.587 4.726 7.588 1.00 94.44 90 ALA A N 1
ATOM 663 C CA . ALA A 1 90 ? 1.356 3.525 7.897 1.00 94.44 90 ALA A CA 1
ATOM 664 C C . ALA A 1 90 ? 2.813 3.628 7.408 1.00 94.44 90 ALA A C 1
ATOM 666 O O . ALA A 1 90 ? 3.735 3.261 8.145 1.00 94.44 90 ALA A O 1
ATOM 667 N N . LEU A 1 91 ? 3.037 4.188 6.216 1.00 94.00 91 LEU A N 1
ATOM 668 C CA . LEU A 1 91 ? 4.368 4.388 5.643 1.00 94.00 91 LEU A CA 1
ATOM 669 C C . LEU A 1 91 ? 5.171 5.418 6.450 1.00 94.00 91 LEU A C 1
ATOM 671 O O . LEU A 1 91 ? 6.329 5.171 6.793 1.00 94.00 91 LEU A O 1
ATOM 675 N N . VAL A 1 92 ? 4.551 6.541 6.829 1.00 93.62 92 VAL A N 1
ATOM 676 C CA . VAL A 1 92 ? 5.170 7.598 7.650 1.00 93.62 92 VAL A CA 1
ATOM 677 C C . VAL A 1 92 ? 5.545 7.087 9.043 1.00 93.62 92 VAL A C 1
ATOM 679 O O . VAL A 1 92 ? 6.587 7.470 9.585 1.00 93.62 92 VAL A O 1
ATOM 682 N N . ALA A 1 93 ? 4.719 6.215 9.629 1.00 93.19 93 ALA A N 1
ATOM 683 C CA . ALA A 1 93 ? 4.960 5.633 10.948 1.00 93.19 93 ALA A CA 1
ATOM 684 C C . ALA A 1 93 ? 6.060 4.555 10.958 1.00 93.19 93 ALA A C 1
ATOM 686 O O . ALA A 1 93 ? 6.517 4.165 12.038 1.00 93.19 93 ALA A O 1
ATOM 687 N N . SER A 1 94 ? 6.498 4.078 9.789 1.00 91.31 94 SER A N 1
ATOM 688 C CA . SER A 1 94 ? 7.492 3.013 9.691 1.00 91.31 94 SER A CA 1
ATOM 689 C C . SER A 1 94 ? 8.854 3.436 10.270 1.00 91.31 94 SER A C 1
ATOM 691 O O . SER A 1 94 ? 9.325 4.560 10.040 1.00 91.31 94 SER A O 1
ATOM 693 N N . PRO A 1 95 ? 9.544 2.555 11.024 1.00 88.56 95 PRO A N 1
ATOM 694 C CA . PRO A 1 95 ? 10.910 2.809 11.477 1.00 88.56 95 PRO A CA 1
ATOM 695 C C . PRO A 1 95 ? 11.927 2.763 10.327 1.00 88.56 95 PRO A C 1
ATOM 697 O O . PRO A 1 95 ? 13.006 3.351 10.454 1.00 88.56 95 PRO A O 1
ATOM 700 N N . ASP A 1 96 ? 11.576 2.141 9.205 1.00 88.50 96 ASP A N 1
ATOM 701 C CA . ASP A 1 96 ? 12.437 1.984 8.042 1.00 88.50 96 ASP A CA 1
ATOM 702 C C . ASP A 1 96 ? 12.520 3.269 7.190 1.00 88.50 96 ASP A C 1
ATOM 704 O O . ASP A 1 96 ? 11.535 3.981 6.982 1.00 88.50 96 ASP A O 1
ATOM 708 N N . ALA A 1 97 ? 13.732 3.623 6.753 1.00 87.81 97 ALA A N 1
ATOM 709 C CA . ALA A 1 97 ? 13.972 4.874 6.031 1.00 87.81 97 ALA A CA 1
ATOM 710 C C . ALA A 1 97 ? 13.464 4.825 4.589 1.00 87.81 97 ALA A C 1
ATOM 712 O O . ALA A 1 97 ? 12.960 5.837 4.097 1.00 87.81 97 ALA A O 1
ATOM 713 N N . LEU A 1 98 ? 13.570 3.655 3.965 1.00 88.62 98 LEU A N 1
ATOM 714 C CA . LEU A 1 98 ? 13.164 3.388 2.595 1.00 88.62 98 LEU A CA 1
ATOM 715 C C . LEU A 1 98 ? 11.630 3.460 2.487 1.00 88.62 98 LEU A C 1
ATOM 717 O O . LEU A 1 98 ? 11.088 4.262 1.728 1.00 88.62 98 LEU A O 1
ATOM 721 N N . THR A 1 99 ? 10.934 2.775 3.391 1.00 91.62 99 THR A N 1
ATOM 722 C CA . THR A 1 99 ? 9.476 2.823 3.565 1.00 91.62 99 THR A CA 1
ATOM 723 C C . THR A 1 99 ? 8.966 4.249 3.798 1.00 91.62 99 THR A C 1
ATOM 725 O O . THR A 1 99 ? 8.003 4.679 3.167 1.00 91.62 99 THR A O 1
ATOM 728 N N . ARG A 1 100 ? 9.619 5.034 4.668 1.00 91.12 100 ARG A N 1
ATOM 729 C CA . ARG A 1 100 ? 9.223 6.440 4.874 1.00 91.12 100 ARG A CA 1
ATOM 730 C C . ARG A 1 100 ? 9.457 7.314 3.650 1.00 91.12 100 ARG 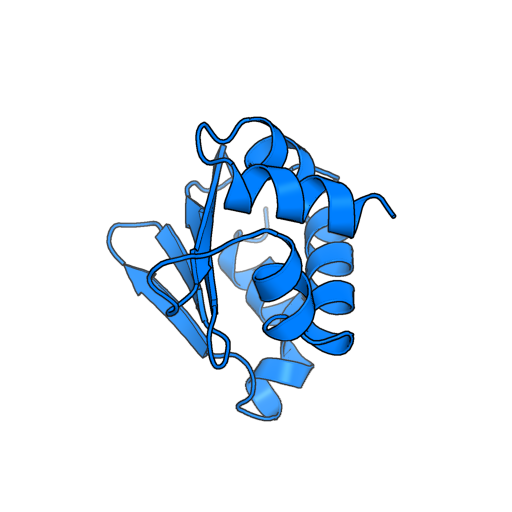A C 1
ATOM 732 O O . ARG A 1 100 ? 8.764 8.314 3.482 1.00 91.12 100 ARG A O 1
ATOM 739 N N . GLY A 1 101 ? 10.472 7.022 2.844 1.00 89.06 101 GLY A N 1
ATOM 740 C CA . GLY A 1 101 ? 10.682 7.793 1.628 1.00 89.06 101 GLY A CA 1
ATOM 741 C C . GLY A 1 101 ? 9.684 7.447 0.531 1.00 89.06 101 GLY A C 1
ATOM 742 O O . GLY A 1 101 ? 9.324 8.364 -0.199 1.00 89.06 101 GLY A O 1
ATOM 743 N N . LEU A 1 102 ? 9.131 6.226 0.502 1.00 90.00 102 LEU A N 1
ATOM 744 C CA . LEU A 1 102 ? 7.956 5.927 -0.324 1.00 90.00 102 LEU A CA 1
ATOM 745 C C . LEU A 1 102 ? 6.789 6.869 0.005 1.00 90.00 102 LEU A C 1
ATOM 747 O O . LEU A 1 102 ? 6.223 7.447 -0.915 1.00 90.00 102 LEU A O 1
ATOM 751 N N . ALA A 1 103 ? 6.488 7.116 1.288 1.00 90.94 103 ALA A N 1
ATOM 752 C CA . ALA A 1 103 ? 5.440 8.078 1.667 1.00 90.94 103 ALA A CA 1
ATOM 753 C C . ALA A 1 103 ? 5.656 9.455 1.012 1.00 90.94 103 ALA A C 1
ATOM 755 O O . ALA A 1 103 ? 4.762 10.003 0.377 1.00 90.94 103 ALA A O 1
ATOM 756 N N . ARG A 1 104 ? 6.893 9.967 1.061 1.00 89.00 104 ARG A N 1
ATOM 757 C CA . ARG A 1 104 ? 7.243 11.263 0.453 1.00 89.00 104 ARG A CA 1
ATOM 758 C C . ARG A 1 104 ? 7.078 11.283 -1.065 1.00 89.00 104 ARG A C 1
ATOM 760 O O . ARG A 1 104 ? 6.819 12.344 -1.623 1.00 89.00 104 ARG A O 1
ATOM 767 N N . ILE A 1 105 ? 7.284 10.146 -1.728 1.00 88.31 105 ILE A N 1
ATOM 768 C CA . ILE A 1 105 ? 7.074 10.004 -3.174 1.00 88.31 105 ILE A CA 1
ATOM 769 C C . ILE A 1 105 ? 5.571 10.021 -3.483 1.00 88.31 105 ILE A C 1
ATOM 771 O O . ILE A 1 105 ? 5.145 10.649 -4.452 1.00 88.31 105 ILE A O 1
ATOM 775 N N . LEU A 1 106 ? 4.750 9.380 -2.648 1.00 87.69 106 LEU A N 1
ATOM 776 C CA . LEU A 1 106 ? 3.298 9.361 -2.826 1.00 87.69 106 LEU A CA 1
ATOM 777 C C . LEU A 1 106 ? 2.658 10.740 -2.582 1.00 87.69 106 LEU A C 1
ATOM 779 O O . LEU A 1 106 ? 1.718 11.078 -3.300 1.00 87.69 106 LEU A O 1
ATOM 783 N N . GLU A 1 107 ? 3.204 11.550 -1.663 1.00 82.06 107 GLU A N 1
ATOM 784 C CA . GLU A 1 107 ? 2.775 12.938 -1.393 1.00 82.06 107 GLU A CA 1
ATOM 785 C C . GLU A 1 107 ? 3.057 13.936 -2.541 1.00 82.06 107 GLU A C 1
ATOM 787 O O . GLU A 1 107 ? 2.436 15.004 -2.582 1.00 82.06 107 GLU A O 1
ATOM 792 N N . GLY A 1 108 ? 4.025 13.637 -3.419 1.00 65.31 108 GLY A N 1
ATOM 793 C CA . GLY A 1 108 ? 4.521 14.536 -4.477 1.00 65.31 108 GLY A CA 1
ATOM 794 C C . GLY A 1 108 ? 3.696 14.531 -5.756 1.00 65.31 108 GLY A C 1
ATOM 795 O O . GLY A 1 108 ? 3.436 15.639 -6.278 1.00 65.31 108 GLY A O 1
#

pLDDT: mean 88.32, std 9.3, range [46.09, 95.88]

Radius of gyration: 12.68 Å; chains: 1; bounding box: 42×29×28 Å

Secondary structure (DSSP, 8-sta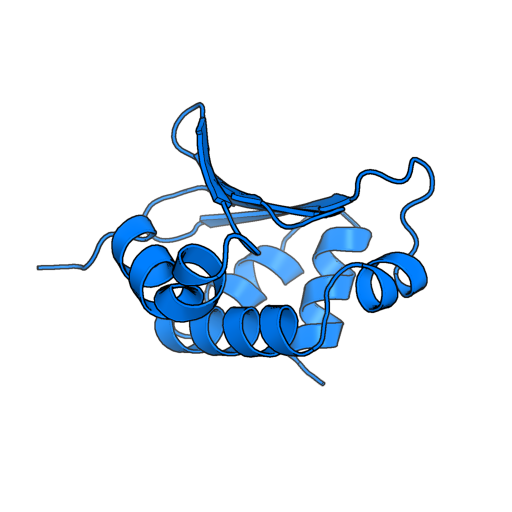te):
-PPPHHHHHHHHTHHHHHHTS-EEEEETTEEEEE-SSEEEEEETTTT-EEEEEESSTT--HHHHHHHS-HHHHHHHHHHHHHTTTHHHHHHHH-S-HHHHHHHHHHT-

Sequence (108 aa):
MSESLREIVEHVFAEQIAADDIELGSDAGELHIIGDEWTLVLSGDPLVSSMLAVDDEEGDLETVIEVIDEEALAALRDLDAALSGALDAALVASPDALTRGLARILEG

Foldseek 3Di:
DDDWLVNLLCVLCVPCVVVVQWDWDDDPQWIWTDGDFKIWIFHDGVTDAIDIDGNDPPDDLVVVDVRQDPSNLVSVLVSCVSSVNSQLVRQCPDPDPNSVSSSVVNVD